Protein AF-A0A4W5LBJ1-F1 (afdb_monomer)

pLDDT: mean 86.27, std 11.7, range [54.34, 98.5]

Foldseek 3Di:
DDDDCVVVVVVVVVVCVVVVVLDFDPDDPFAEEEQEDDEEAPQDPDDAPVRVVRVVVSVVVQVVVVVVRHRYDYDYDHPHDDDSVLVCLVVVLVCLVVDPDDPVVNVVSCVVSPRDPDDDDWDDDPPDPDTD

Sequence (132 aa):
MKYNPNEIEAKWQKYWAEHKTFAAKNDSDKPKHYVLDMFPYPSGAGLHVGHPLGYIASDVYSRYKRHQGFNVLHPMGYDSFGMRISAYAERLLQGLNDIDWSESIKESQRNWIGKSVGAMVDFRLQNSESSI

Nearest PDB structures (foldseek):
  3ziu-assembly2_B  TM=8.876E-01  e=4.913E-08  [Mycoplasma] mobile
  6q8b-assembly1_A  TM=7.500E-01  e=1.140E-06  Neisseria gonorrhoeae
  8wnj-assembly1_A  TM=5.934E-01  e=6.139E-04  Helicobacter pylori
  2p2c-assembly1_A  TM=4.344E-01  e=3.306E-01  Homo sapiens
  1vl6-assembly1_B  TM=3.004E-01  e=3.437E+00  Thermotoga maritima MSB8

Structure (mmCIF, N/CA/C/O backbone):
data_AF-A0A4W5LBJ1-F1
#
_entry.id   AF-A0A4W5LBJ1-F1
#
loop_
_atom_site.group_PDB
_atom_site.id
_atom_site.type_symbol
_atom_site.label_atom_id
_atom_site.label_alt_id
_atom_site.label_comp_id
_atom_site.label_asym_id
_atom_site.label_entity_id
_atom_site.label_seq_id
_atom_site.pdbx_PDB_ins_code
_atom_site.Cartn_x
_atom_site.Cartn_y
_atom_site.Cartn_z
_atom_site.occupancy
_atom_site.B_iso_or_equiv
_atom_site.auth_seq_id
_atom_site.auth_comp_id
_atom_site.auth_asym_id
_atom_site.auth_atom_id
_atom_site.pdbx_PDB_model_num
ATOM 1 N N . MET A 1 1 ? 12.929 -13.217 27.331 1.00 74.12 1 MET A N 1
ATOM 2 C CA . MET A 1 1 ? 11.845 -13.583 26.388 1.00 74.12 1 MET A CA 1
ATOM 3 C C . MET A 1 1 ? 12.296 -13.173 24.991 1.00 74.12 1 MET A C 1
ATOM 5 O O . MET A 1 1 ? 12.850 -12.087 24.878 1.00 74.12 1 MET A O 1
ATOM 9 N N . LYS A 1 2 ? 12.164 -14.024 23.965 1.00 88.44 2 LYS A N 1
ATOM 10 C CA . LYS A 1 2 ? 12.629 -13.721 22.596 1.00 88.44 2 LYS A CA 1
ATOM 11 C C . LYS A 1 2 ? 11.472 -13.121 21.788 1.00 88.44 2 LYS A C 1
ATOM 13 O O . LYS A 1 2 ? 10.362 -13.635 21.868 1.00 88.44 2 LYS A O 1
ATOM 18 N N . TYR A 1 3 ? 11.718 -12.037 21.055 1.00 93.88 3 TYR A N 1
ATOM 19 C CA . TYR A 1 3 ? 10.727 -11.418 20.169 1.00 93.88 3 TYR A CA 1
ATOM 20 C C . TYR A 1 3 ? 10.368 -12.369 19.015 1.00 93.88 3 TYR A C 1
ATOM 22 O O . TYR A 1 3 ? 11.268 -12.931 18.389 1.00 93.88 3 TYR A O 1
ATOM 30 N N . ASN A 1 4 ? 9.069 -12.554 18.755 1.00 94.56 4 ASN A N 1
ATOM 31 C CA . ASN A 1 4 ? 8.546 -13.404 17.683 1.00 94.56 4 ASN A CA 1
ATOM 32 C C . ASN A 1 4 ? 7.568 -12.601 16.798 1.00 94.56 4 ASN A C 1
ATOM 34 O O . ASN A 1 4 ? 6.380 -12.534 17.122 1.00 94.56 4 ASN A O 1
ATOM 38 N N . PRO A 1 5 ? 8.040 -11.968 15.706 1.00 95.25 5 PRO A N 1
ATOM 39 C CA . PRO A 1 5 ? 7.198 -11.122 14.858 1.00 95.25 5 PRO A CA 1
ATOM 40 C C . PRO A 1 5 ? 6.069 -11.910 14.192 1.00 95.25 5 PRO A C 1
ATOM 42 O O . PRO A 1 5 ? 4.941 -11.439 14.183 1.00 95.25 5 PRO A O 1
ATOM 45 N N . ASN A 1 6 ? 6.326 -13.143 13.743 1.00 94.81 6 ASN A N 1
ATOM 46 C CA . ASN A 1 6 ? 5.336 -13.957 13.028 1.00 94.81 6 ASN A CA 1
ATOM 47 C C . ASN A 1 6 ? 4.059 -14.185 13.850 1.00 94.81 6 ASN A C 1
ATOM 49 O O . ASN A 1 6 ? 2.947 -14.087 13.337 1.00 94.81 6 ASN A O 1
ATOM 53 N N . GLU A 1 7 ? 4.213 -14.474 15.141 1.00 95.69 7 GLU A N 1
ATOM 54 C CA . GLU A 1 7 ? 3.083 -14.696 16.046 1.00 95.69 7 GLU A CA 1
ATOM 55 C C . GLU A 1 7 ? 2.335 -13.391 16.354 1.00 95.69 7 GLU A C 1
ATOM 57 O O . GLU A 1 7 ? 1.102 -13.351 16.350 1.00 95.69 7 GLU A O 1
ATOM 62 N N . ILE A 1 8 ? 3.080 -12.308 16.589 1.00 96.56 8 ILE A N 1
ATOM 63 C CA . ILE A 1 8 ? 2.522 -10.991 16.911 1.00 96.56 8 ILE A CA 1
ATOM 64 C C . ILE A 1 8 ? 1.758 -10.422 15.710 1.00 96.56 8 ILE A C 1
ATOM 66 O O . ILE A 1 8 ? 0.623 -9.966 15.864 1.00 96.56 8 ILE A O 1
ATOM 70 N N . GLU A 1 9 ? 2.350 -10.471 14.519 1.00 97.12 9 GLU A N 1
ATOM 71 C CA . GLU A 1 9 ? 1.753 -9.991 13.274 1.00 97.12 9 GLU A CA 1
ATOM 72 C C . GLU A 1 9 ? 0.479 -10.766 12.944 1.00 97.12 9 GLU A C 1
ATOM 74 O O . GLU A 1 9 ? -0.569 -10.148 12.750 1.00 97.12 9 GLU A O 1
ATOM 79 N N . ALA A 1 10 ? 0.524 -12.103 12.983 1.00 97.56 10 ALA A N 1
ATOM 80 C CA . ALA A 1 10 ? -0.642 -12.940 12.710 1.00 97.56 10 ALA A CA 1
ATOM 81 C C . ALA A 1 10 ? -1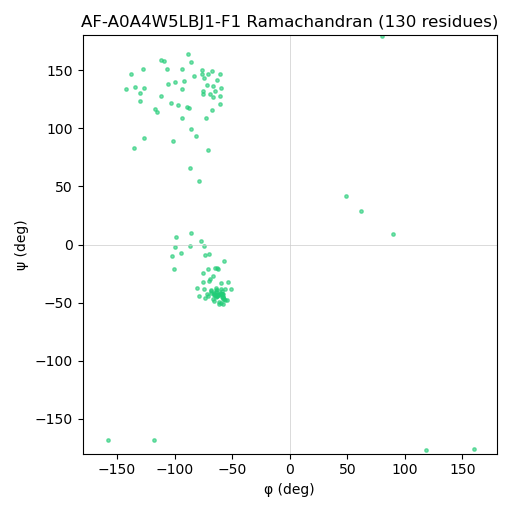.801 -12.649 13.678 1.00 97.56 10 ALA A C 1
ATOM 83 O O . ALA A 1 10 ? -2.956 -12.518 13.258 1.00 97.56 10 ALA A O 1
ATOM 84 N N . LYS A 1 11 ? -1.503 -12.489 14.975 1.00 98.00 11 LYS A N 1
ATOM 85 C CA . LYS A 1 11 ? -2.497 -12.137 15.998 1.00 98.00 11 LYS A CA 1
ATOM 86 C C . LYS A 1 11 ? -3.202 -10.818 15.674 1.00 98.00 11 LYS A C 1
ATOM 88 O O . LYS A 1 11 ? -4.433 -10.758 15.705 1.00 98.00 11 LYS A O 1
ATOM 93 N N . TRP A 1 12 ? -2.444 -9.759 15.396 1.00 98.12 12 TRP A N 1
ATOM 94 C CA . TRP A 1 12 ? -3.014 -8.427 15.183 1.00 98.12 12 TRP A CA 1
ATOM 95 C C . TRP A 1 12 ? -3.709 -8.288 13.831 1.00 98.12 12 TRP A C 1
ATOM 97 O O . TRP A 1 12 ? -4.788 -7.701 13.776 1.00 98.12 12 TRP A O 1
ATOM 107 N N . GLN A 1 13 ? -3.167 -8.889 12.769 1.00 97.56 13 GLN A N 1
ATOM 108 C CA . GLN A 1 13 ? -3.823 -8.941 11.460 1.00 97.56 13 GLN A CA 1
ATOM 109 C C . GLN A 1 13 ? -5.197 -9.614 11.555 1.00 97.56 13 GLN A C 1
ATOM 111 O O . GLN A 1 13 ? -6.182 -9.069 11.053 1.00 97.56 13 GLN A O 1
ATOM 116 N N . LYS A 1 14 ? -5.287 -10.745 12.271 1.00 98.19 14 LYS A N 1
ATOM 117 C CA . LYS A 1 14 ? -6.557 -11.432 12.534 1.00 98.19 14 LYS A CA 1
ATOM 118 C C . LYS A 1 14 ? -7.539 -10.537 13.290 1.00 98.19 14 LYS A C 1
ATOM 120 O O . LYS A 1 14 ? -8.671 -10.362 12.845 1.00 98.19 14 LYS A O 1
ATOM 125 N N . TYR A 1 15 ? -7.092 -9.925 14.387 1.00 98.50 15 TYR A N 1
ATOM 126 C CA . TYR A 1 15 ? -7.924 -9.016 15.176 1.00 98.50 15 TYR A CA 1
ATOM 127 C C . TYR A 1 15 ? -8.477 -7.863 14.323 1.00 98.50 15 TYR A C 1
ATOM 129 O O . TYR A 1 15 ? -9.680 -7.596 14.356 1.00 98.50 15 TYR A O 1
ATOM 137 N N . TRP A 1 16 ? -7.631 -7.206 13.520 1.00 98.19 16 TRP A N 1
ATOM 138 C CA . TRP A 1 16 ? -8.049 -6.081 12.679 1.00 98.19 16 TRP A CA 1
ATOM 139 C C . TRP A 1 16 ? -9.061 -6.478 11.605 1.00 98.19 16 TRP A C 1
ATOM 141 O O . TRP A 1 16 ? -9.985 -5.706 11.330 1.00 98.19 16 TRP A O 1
ATOM 151 N N . ALA A 1 17 ? -8.904 -7.667 11.017 1.00 97.06 17 ALA A N 1
ATOM 152 C CA . ALA A 1 17 ? -9.830 -8.199 10.025 1.00 97.06 17 ALA A CA 1
ATOM 153 C C . ALA A 1 17 ? -11.210 -8.486 10.640 1.00 97.06 17 ALA A C 1
ATOM 155 O O . ALA A 1 17 ? -12.223 -8.015 10.120 1.00 97.06 17 ALA A O 1
ATOM 156 N N . GLU A 1 18 ? -11.251 -9.184 11.779 1.00 98.38 18 GLU A N 1
ATOM 157 C CA . GLU A 1 18 ? -12.493 -9.531 12.487 1.00 98.38 18 GLU A CA 1
ATOM 158 C C . GLU A 1 18 ? -13.268 -8.286 12.937 1.00 98.38 18 GLU A C 1
ATOM 160 O O . GLU A 1 18 ? -14.483 -8.200 12.761 1.00 98.38 18 GLU A O 1
ATOM 165 N N . HIS A 1 19 ? -12.560 -7.282 13.457 1.00 98.06 19 HIS A N 1
ATOM 166 C CA . HIS A 1 19 ? -13.168 -6.058 13.985 1.00 98.06 19 HIS A CA 1
ATOM 167 C C . HIS A 1 19 ? -13.398 -4.988 12.916 1.00 98.06 19 HIS A C 1
ATOM 169 O O . HIS A 1 19 ? -13.896 -3.906 13.232 1.00 98.06 19 HIS A O 1
ATOM 175 N N . LYS A 1 20 ? -13.014 -5.253 11.658 1.00 97.00 20 LYS A N 1
ATOM 176 C CA . LYS A 1 20 ? -13.045 -4.274 10.563 1.00 97.00 20 LYS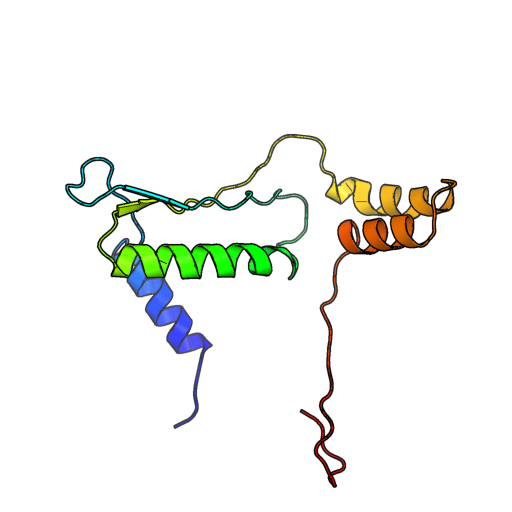 A CA 1
ATOM 177 C C . LYS A 1 20 ? -12.400 -2.943 10.977 1.00 97.00 20 LYS A C 1
ATOM 179 O O . LYS A 1 20 ? -12.919 -1.875 10.657 1.00 97.00 20 LYS A O 1
ATOM 184 N N . THR A 1 21 ? -11.273 -2.993 11.696 1.00 96.62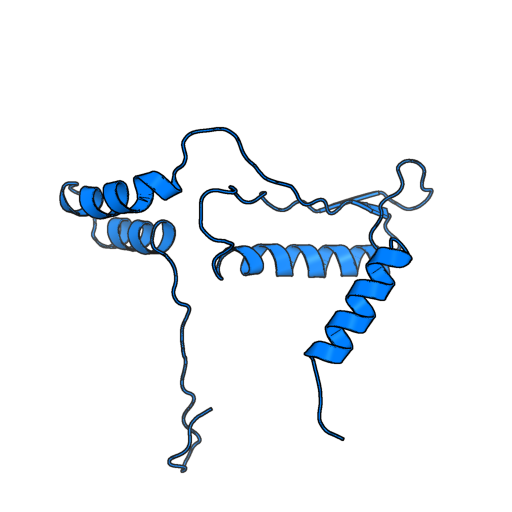 21 THR A N 1
ATOM 185 C CA . THR A 1 21 ? -10.635 -1.826 12.345 1.00 96.62 21 THR A CA 1
ATOM 186 C C . THR A 1 21 ? -10.382 -0.671 11.374 1.00 96.62 21 THR A C 1
ATOM 188 O O . THR A 1 21 ? -10.467 0.499 11.752 1.00 96.62 21 THR A O 1
ATOM 191 N N . PHE A 1 22 ? -10.106 -0.994 10.108 1.00 96.75 22 PHE A N 1
ATOM 192 C CA . PHE A 1 22 ? -9.820 -0.014 9.067 1.00 96.75 22 PHE A CA 1
ATOM 193 C C . PHE A 1 22 ? -11.011 0.316 8.151 1.00 96.75 22 PHE A C 1
ATOM 195 O O . PHE A 1 22 ? -10.855 1.082 7.204 1.00 96.75 22 PHE A O 1
ATOM 202 N N . ALA A 1 23 ? -12.222 -0.173 8.422 1.00 96.38 23 ALA A N 1
ATOM 203 C CA . ALA A 1 23 ? -13.384 0.191 7.614 1.00 96.38 23 ALA A CA 1
ATOM 204 C C . ALA A 1 23 ? -13.726 1.684 7.771 1.00 96.38 23 ALA A C 1
ATOM 206 O O . ALA A 1 23 ? -13.888 2.186 8.885 1.00 96.38 23 ALA A O 1
ATOM 207 N N . ALA A 1 24 ? -13.835 2.390 6.645 1.00 95.81 24 ALA A N 1
ATOM 208 C CA . ALA A 1 24 ? -14.429 3.721 6.587 1.00 95.81 24 ALA A CA 1
ATOM 209 C C . ALA A 1 24 ? -15.955 3.589 6.502 1.00 95.81 24 ALA A C 1
ATOM 211 O O . ALA A 1 24 ? -16.465 2.659 5.874 1.00 95.81 24 ALA A O 1
ATOM 212 N N . LYS A 1 25 ? -16.693 4.510 7.124 1.00 94.75 25 LYS A N 1
ATOM 213 C CA . LYS A 1 25 ? -18.165 4.543 7.050 1.00 94.75 25 LYS A CA 1
ATOM 214 C C . LYS A 1 25 ? -18.616 5.677 6.134 1.00 94.75 25 LYS A C 1
ATOM 216 O O . LYS A 1 25 ? -18.063 6.768 6.222 1.00 94.75 25 LYS A O 1
ATOM 221 N N . ASN A 1 26 ? -19.621 5.443 5.292 1.00 93.12 26 ASN A N 1
ATOM 222 C CA . ASN A 1 26 ? -20.198 6.508 4.461 1.00 93.12 26 ASN A CA 1
ATOM 223 C C . ASN A 1 26 ? -20.898 7.567 5.326 1.00 93.12 26 ASN A C 1
ATOM 225 O O . ASN A 1 26 ? -20.667 8.763 5.141 1.00 93.12 26 ASN A O 1
ATOM 229 N N . ASP A 1 27 ? -21.645 7.098 6.328 1.00 93.62 27 ASP A N 1
ATOM 230 C CA . ASP A 1 27 ? -22.383 7.923 7.282 1.00 93.62 27 ASP A CA 1
ATOM 231 C C . ASP A 1 27 ? -21.598 8.005 8.598 1.00 93.62 27 ASP A C 1
ATOM 233 O O . ASP A 1 27 ? -21.711 7.155 9.485 1.00 93.62 27 ASP A O 1
ATOM 237 N N . SER A 1 28 ? -20.708 8.992 8.695 1.00 94.38 28 SER A N 1
ATOM 238 C CA . SER A 1 28 ? -19.916 9.254 9.897 1.00 94.38 28 SER A CA 1
ATOM 239 C C . SER A 1 28 ? -19.903 10.741 10.219 1.00 94.38 28 SER A C 1
ATOM 241 O O . SER A 1 28 ? -19.622 11.551 9.341 1.00 94.38 28 SER A O 1
ATOM 243 N N . ASP A 1 29 ? -20.097 11.069 11.497 1.00 96.25 29 ASP A N 1
ATOM 244 C CA . ASP A 1 29 ? -19.978 12.440 12.020 1.00 96.25 29 ASP A CA 1
ATOM 245 C C . ASP A 1 29 ? -18.519 12.920 12.116 1.00 96.25 29 ASP A C 1
ATOM 247 O O . ASP A 1 29 ? -18.242 14.085 12.395 1.00 96.25 29 ASP A O 1
ATOM 251 N N . LYS A 1 30 ? -17.557 12.014 11.903 1.00 96.88 30 LYS A N 1
ATOM 252 C CA . LYS A 1 30 ? -16.130 12.334 11.897 1.00 96.88 30 LYS A CA 1
ATOM 253 C C . LYS A 1 30 ? -15.744 13.041 10.595 1.00 96.88 30 LYS A C 1
ATOM 255 O O . LYS A 1 30 ? -16.243 12.670 9.528 1.00 96.88 30 LYS A O 1
ATOM 260 N N . PRO A 1 31 ? -14.775 13.972 10.631 1.00 97.62 31 PRO A N 1
ATOM 261 C CA . PRO A 1 31 ? -14.273 14.602 9.418 1.00 97.62 31 PRO A CA 1
ATOM 262 C C . PRO A 1 31 ? -13.689 13.552 8.463 1.00 97.62 31 PRO A C 1
ATOM 264 O O . PRO A 1 31 ? -12.953 12.650 8.877 1.00 97.62 31 PRO A O 1
ATOM 267 N N . LYS A 1 32 ? -14.035 13.661 7.176 1.00 97.81 32 LYS A N 1
ATOM 268 C CA . LYS A 1 32 ? -13.591 12.732 6.128 1.00 97.81 32 LYS A CA 1
ATOM 269 C C . LYS A 1 32 ? -12.127 12.986 5.772 1.00 97.81 32 LYS A C 1
ATOM 271 O O . LYS A 1 32 ? -11.683 14.132 5.713 1.00 97.81 32 LYS A O 1
ATOM 276 N N . HIS A 1 33 ? -11.390 11.921 5.486 1.00 97.75 33 HIS A N 1
ATOM 277 C CA . HIS A 1 33 ? -10.053 12.015 4.914 1.00 97.75 33 HIS A CA 1
ATOM 278 C C . HIS A 1 33 ? -9.841 10.892 3.902 1.00 97.75 33 HIS A C 1
ATOM 280 O O . HIS A 1 33 ? -10.176 9.745 4.188 1.00 97.75 33 HIS A O 1
ATOM 286 N N . TYR A 1 34 ? -9.298 11.214 2.731 1.00 97.88 34 TYR A N 1
ATOM 287 C CA . TYR A 1 34 ? -9.014 10.232 1.690 1.00 97.88 34 TYR A CA 1
ATOM 288 C C . TYR A 1 34 ? -7.507 10.195 1.447 1.00 97.88 34 TYR A C 1
ATOM 290 O O . TYR A 1 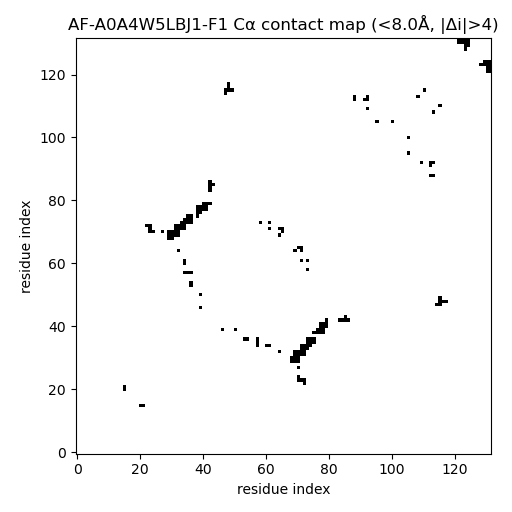34 ? -6.920 11.200 1.055 1.00 97.88 34 TYR A O 1
ATOM 298 N N . VAL A 1 35 ? -6.896 9.045 1.718 1.00 96.88 35 VAL A N 1
ATOM 299 C CA . VAL A 1 35 ? -5.496 8.756 1.403 1.00 96.88 35 VAL A CA 1
ATOM 300 C C . VAL A 1 35 ? -5.493 7.694 0.311 1.00 96.88 35 VAL A C 1
ATOM 302 O O . VAL A 1 35 ? -6.181 6.683 0.448 1.00 96.88 35 VAL A O 1
ATOM 305 N N . LEU A 1 36 ? -4.776 7.931 -0.785 1.00 96.00 36 LEU A N 1
ATOM 306 C CA . LEU A 1 36 ? -4.793 7.053 -1.951 1.00 96.00 36 LEU A CA 1
ATOM 307 C C . LEU A 1 36 ? -3.374 6.713 -2.389 1.00 96.00 36 LEU A C 1
ATOM 309 O O . LEU A 1 36 ? -2.552 7.603 -2.597 1.00 96.00 36 LEU A O 1
ATOM 313 N N . ASP A 1 37 ? -3.143 5.420 -2.576 1.00 92.69 37 ASP A N 1
ATOM 314 C CA . ASP A 1 37 ? -1.976 4.896 -3.265 1.00 92.69 37 ASP A CA 1
ATOM 315 C C . ASP A 1 37 ? -2.279 4.680 -4.743 1.00 92.69 37 ASP A C 1
ATOM 317 O O . ASP A 1 37 ? -3.402 4.344 -5.125 1.00 92.69 37 ASP A O 1
ATOM 321 N N . MET A 1 38 ? -1.249 4.792 -5.580 1.00 90.50 38 MET A N 1
ATOM 322 C CA . MET A 1 38 ? -1.343 4.276 -6.938 1.00 90.50 38 MET A CA 1
ATOM 323 C C . MET A 1 38 ? -1.424 2.746 -6.875 1.00 90.50 38 MET A C 1
ATOM 325 O O . MET A 1 38 ? -0.497 2.080 -6.396 1.00 90.50 38 MET A O 1
ATOM 329 N N . PHE A 1 39 ? -2.553 2.195 -7.324 1.00 89.56 39 PHE A N 1
ATOM 330 C CA . PHE A 1 39 ? -2.796 0.759 -7.268 1.00 89.56 39 PHE A CA 1
ATOM 331 C C . PHE A 1 39 ? -1.791 -0.008 -8.134 1.00 89.56 39 PHE A C 1
ATOM 333 O O . PHE A 1 39 ? -1.425 0.455 -9.215 1.00 89.56 39 PHE A O 1
ATOM 340 N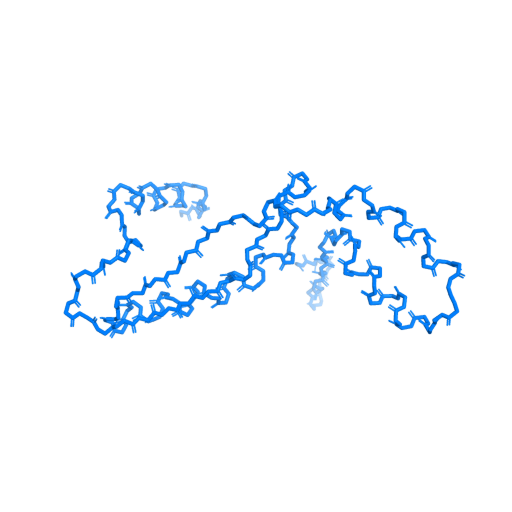 N . PRO A 1 40 ? -1.328 -1.179 -7.671 1.00 85.44 40 PRO A N 1
ATOM 341 C CA . PRO A 1 40 ? -0.388 -1.979 -8.431 1.00 85.44 40 PRO A CA 1
ATOM 342 C C . PRO A 1 40 ? -1.066 -2.613 -9.648 1.00 85.44 40 PRO A C 1
ATOM 344 O O . PRO A 1 40 ? -2.221 -3.047 -9.593 1.00 85.44 40 PRO A O 1
ATOM 347 N N . TYR A 1 41 ? -0.295 -2.760 -10.724 1.00 81.81 41 TYR A N 1
ATOM 348 C CA . TYR A 1 41 ? -0.660 -3.635 -11.832 1.00 81.81 41 TYR A CA 1
ATOM 349 C C . TYR A 1 41 ? -0.425 -5.100 -11.417 1.00 81.81 41 TYR A C 1
ATOM 351 O O . TYR A 1 41 ? 0.693 -5.428 -11.004 1.00 81.81 41 TYR A O 1
ATOM 359 N N . PRO A 1 42 ? -1.393 -6.026 -11.573 1.00 77.56 42 PRO A N 1
ATOM 360 C CA . PRO A 1 42 ? -1.221 -7.451 -11.275 1.00 77.56 42 PRO A CA 1
ATOM 361 C C . PRO A 1 42 ? -0.463 -8.151 -12.415 1.00 77.56 42 PRO A C 1
ATOM 363 O O . PRO A 1 42 ? -0.942 -9.086 -13.050 1.00 77.56 42 PRO A O 1
ATOM 366 N N . SER A 1 43 ? 0.712 -7.625 -12.749 1.00 65.44 43 SER A N 1
ATOM 367 C CA . SER A 1 43 ? 1.419 -7.938 -13.985 1.00 65.44 43 SER A CA 1
ATOM 368 C C . SER A 1 43 ? 2.548 -8.966 -13.775 1.00 65.44 43 SER A C 1
ATOM 370 O O . SER A 1 43 ? 2.923 -9.654 -14.721 1.00 65.44 43 SER A O 1
ATOM 372 N N . GLY A 1 44 ? 3.067 -9.146 -12.556 1.00 65.69 44 GLY A N 1
ATOM 373 C CA . GLY A 1 44 ? 4.179 -10.061 -12.248 1.00 65.69 44 GLY A CA 1
ATOM 374 C C . GLY A 1 44 ? 3.836 -11.205 -11.284 1.00 65.69 44 GLY A C 1
ATOM 375 O O . GLY A 1 44 ? 2.680 -11.427 -10.947 1.00 65.69 44 GLY A O 1
ATOM 376 N N . ALA A 1 45 ? 4.871 -11.903 -10.795 1.00 64.50 45 ALA A N 1
ATOM 377 C CA . ALA A 1 45 ? 4.755 -12.957 -9.772 1.00 64.50 45 ALA A CA 1
ATOM 378 C C . ALA A 1 45 ? 4.391 -12.429 -8.364 1.00 64.50 45 ALA A C 1
ATOM 380 O O . ALA A 1 45 ? 4.145 -13.216 -7.454 1.00 64.50 45 ALA A O 1
ATOM 381 N N . GLY A 1 46 ? 4.383 -11.106 -8.174 1.00 68.62 46 GLY A N 1
ATOM 382 C CA . GLY A 1 46 ? 4.098 -10.437 -6.908 1.00 68.62 46 GLY A CA 1
ATOM 383 C C . GLY A 1 46 ? 4.635 -9.004 -6.886 1.00 68.62 46 GLY A C 1
ATOM 384 O O . GLY A 1 46 ? 5.174 -8.516 -7.882 1.00 68.62 46 GLY A O 1
ATOM 385 N N . LEU A 1 47 ? 4.496 -8.334 -5.741 1.00 71.06 47 LEU A N 1
ATOM 386 C CA . LEU A 1 47 ? 5.075 -7.010 -5.504 1.00 71.06 47 LEU A CA 1
ATOM 387 C C . LEU A 1 47 ? 6.603 -7.114 -5.355 1.00 71.06 47 LEU A C 1
ATOM 389 O O . LEU A 1 47 ? 7.099 -7.988 -4.650 1.00 71.06 47 LEU A O 1
ATOM 393 N N . HIS A 1 48 ? 7.354 -6.196 -5.970 1.00 73.06 48 HIS A N 1
ATOM 394 C CA . HIS A 1 48 ? 8.763 -5.953 -5.616 1.00 73.06 48 HIS A CA 1
ATOM 395 C C . HIS A 1 48 ? 8.882 -4.910 -4.493 1.00 73.06 48 HIS A C 1
ATOM 397 O O . HIS A 1 48 ? 7.948 -4.138 -4.268 1.00 73.06 48 HIS A O 1
ATOM 403 N N . VAL A 1 49 ? 10.057 -4.827 -3.854 1.00 70.25 49 VAL A N 1
ATOM 404 C CA . VAL A 1 49 ? 10.362 -3.957 -2.691 1.00 70.25 49 VAL A CA 1
ATOM 405 C C . VAL A 1 49 ? 10.128 -2.454 -2.908 1.00 70.25 49 VAL A C 1
ATOM 407 O O . VAL A 1 49 ? 10.051 -1.699 -1.947 1.00 70.25 49 VAL A O 1
ATOM 410 N N . GLY A 1 50 ? 9.960 -2.016 -4.157 1.00 73.75 50 GLY A N 1
ATOM 411 C CA . GLY A 1 50 ? 9.631 -0.626 -4.486 1.00 73.75 50 GLY A CA 1
ATOM 412 C C . GLY A 1 50 ? 8.171 -0.260 -4.199 1.00 73.75 50 GLY A C 1
ATOM 413 O O . GLY A 1 50 ? 7.898 0.866 -3.802 1.00 73.75 50 GLY A O 1
ATOM 414 N N . HIS A 1 51 ? 7.237 -1.207 -4.329 1.00 79.50 51 HIS A N 1
ATOM 415 C CA . HIS A 1 51 ? 5.821 -0.973 -4.024 1.00 79.50 51 HIS A CA 1
ATOM 416 C C . HIS A 1 51 ? 5.567 -0.588 -2.555 1.00 79.50 51 HIS A C 1
ATOM 418 O O . HIS A 1 51 ? 4.935 0.443 -2.320 1.00 79.50 51 HIS A O 1
ATOM 424 N N . PRO A 1 52 ? 6.063 -1.343 -1.547 1.00 82.56 52 PRO A N 1
ATOM 425 C CA . PRO A 1 52 ? 5.795 -1.011 -0.152 1.00 82.56 52 PRO A CA 1
ATOM 426 C C . PRO A 1 52 ? 6.414 0.319 0.285 1.00 82.56 52 PRO A C 1
ATOM 428 O O . PRO A 1 52 ? 5.922 0.896 1.246 1.00 82.56 52 PRO A O 1
ATOM 431 N N . LEU A 1 53 ? 7.431 0.850 -0.408 1.00 80.94 53 LEU A N 1
ATOM 432 C CA . LEU A 1 53 ? 8.026 2.143 -0.053 1.00 80.94 53 LEU A CA 1
ATOM 433 C C . LEU A 1 53 ? 6.979 3.269 -0.053 1.00 80.94 53 LEU A C 1
ATOM 435 O O . LEU A 1 53 ? 6.897 4.035 0.905 1.00 80.94 53 LEU A O 1
ATOM 439 N N . GLY A 1 54 ? 6.153 3.339 -1.103 1.00 79.56 54 GLY A N 1
ATOM 440 C CA . GLY A 1 54 ? 5.050 4.299 -1.176 1.00 79.56 54 GLY A CA 1
ATOM 441 C C . GLY A 1 54 ? 3.920 3.956 -0.203 1.00 79.56 54 GLY A C 1
ATOM 442 O O . GLY A 1 54 ? 3.444 4.826 0.524 1.00 79.56 54 GLY A O 1
ATOM 443 N N . TYR A 1 55 ? 3.548 2.675 -0.133 1.00 91.44 55 TYR A N 1
ATOM 444 C CA . TYR A 1 55 ? 2.387 2.221 0.643 1.00 91.44 55 TYR A CA 1
ATOM 445 C C . TYR A 1 55 ? 2.589 2.337 2.161 1.00 91.44 55 TYR A C 1
ATOM 447 O O . TYR A 1 55 ? 1.638 2.551 2.907 1.00 91.44 55 TYR A O 1
ATOM 455 N N . ILE A 1 56 ? 3.829 2.227 2.649 1.00 91.25 56 ILE A N 1
ATOM 456 C CA . ILE A 1 56 ? 4.140 2.427 4.071 1.00 91.25 56 ILE A CA 1
ATOM 457 C C . ILE A 1 56 ? 3.937 3.895 4.457 1.00 91.25 56 ILE A C 1
ATOM 459 O O . ILE A 1 56 ? 3.374 4.179 5.513 1.00 91.25 56 ILE A O 1
ATOM 463 N N . ALA A 1 57 ? 4.363 4.839 3.612 1.00 89.88 57 ALA A N 1
ATOM 464 C CA . ALA A 1 57 ? 4.211 6.263 3.899 1.00 89.88 57 ALA A CA 1
ATOM 465 C C . ALA A 1 57 ? 2.729 6.665 3.997 1.00 89.88 57 ALA A C 1
ATOM 467 O O . ALA A 1 57 ? 2.330 7.364 4.935 1.00 89.88 57 ALA A O 1
ATOM 468 N N . SER A 1 58 ? 1.902 6.185 3.066 1.00 94.12 58 SER A N 1
ATOM 469 C CA . SER A 1 58 ? 0.459 6.425 3.078 1.00 94.12 58 SER A CA 1
ATOM 470 C C . SER A 1 58 ? -0.248 5.706 4.233 1.00 94.12 58 SER A C 1
ATOM 472 O O . SER A 1 58 ? -1.101 6.321 4.872 1.00 94.12 58 SER A O 1
ATOM 474 N N . ASP A 1 59 ? 0.131 4.472 4.592 1.00 96.81 59 ASP A N 1
ATOM 475 C CA . ASP A 1 59 ? -0.422 3.755 5.756 1.00 96.81 59 ASP A CA 1
ATOM 476 C C . ASP A 1 59 ? -0.103 4.475 7.077 1.00 96.81 59 ASP A C 1
ATOM 478 O O . ASP A 1 59 ? -0.999 4.693 7.900 1.00 96.81 59 ASP A O 1
ATOM 482 N N . VAL A 1 60 ? 1.139 4.938 7.264 1.00 95.50 60 VAL A N 1
ATOM 483 C CA . VAL A 1 60 ? 1.535 5.739 8.437 1.00 95.50 60 VAL A CA 1
ATOM 484 C C . VAL A 1 60 ? 0.679 7.001 8.540 1.00 95.50 60 VAL A C 1
ATOM 486 O O . VAL A 1 60 ? 0.129 7.296 9.607 1.00 95.50 60 VAL A O 1
ATOM 489 N N . TYR A 1 61 ? 0.507 7.727 7.435 1.00 95.75 61 TYR A N 1
ATOM 490 C CA . TYR A 1 61 ? -0.304 8.942 7.413 1.00 95.75 61 TYR A CA 1
ATOM 491 C C . TYR A 1 61 ? -1.794 8.663 7.667 1.00 95.75 61 TYR A C 1
ATOM 493 O O . TYR A 1 61 ? -2.437 9.359 8.460 1.00 95.75 61 TYR A O 1
ATOM 501 N N . SER A 1 62 ? -2.338 7.600 7.073 1.00 97.69 62 SER A N 1
ATOM 502 C CA . SER A 1 62 ? -3.707 7.134 7.302 1.00 97.69 62 SER A CA 1
ATOM 503 C C . SER A 1 62 ? -3.956 6.805 8.771 1.00 97.69 62 SER A C 1
ATOM 505 O O . SER A 1 62 ? -4.961 7.233 9.348 1.00 97.69 62 SER A O 1
ATOM 507 N N . ARG A 1 63 ? -3.030 6.090 9.419 1.00 97.50 63 ARG A N 1
ATOM 508 C CA . ARG A 1 63 ? -3.103 5.778 10.854 1.00 97.50 63 ARG A CA 1
ATOM 509 C C . ARG A 1 63 ? -3.022 7.035 11.698 1.00 97.50 63 ARG A C 1
ATOM 511 O O . ARG A 1 63 ? -3.843 7.188 12.601 1.00 97.50 63 ARG A O 1
ATOM 518 N N . TYR A 1 64 ? -2.097 7.940 11.396 1.00 96.75 64 TYR A N 1
ATOM 519 C CA . TYR A 1 64 ? -1.994 9.231 12.071 1.00 96.75 64 TYR A CA 1
ATOM 520 C C . TYR A 1 64 ? -3.329 9.991 12.020 1.00 96.75 64 TYR A C 1
ATOM 522 O O . TYR A 1 64 ? -3.852 10.393 13.059 1.00 96.75 64 TYR A O 1
ATOM 530 N N . LYS A 1 65 ? -3.963 10.082 10.846 1.00 97.06 65 LYS A N 1
ATOM 531 C CA . LYS A 1 65 ? -5.268 10.740 10.682 1.00 97.06 65 LYS A CA 1
ATOM 532 C C . LYS A 1 65 ? -6.398 10.050 11.442 1.00 97.06 65 LYS A C 1
ATOM 534 O O . LYS A 1 65 ? -7.210 10.731 12.065 1.00 97.06 65 LYS A O 1
ATOM 539 N N . ARG A 1 66 ? -6.433 8.714 11.480 1.00 97.50 66 ARG A N 1
ATOM 540 C CA . ARG A 1 66 ? -7.398 7.977 12.319 1.00 97.50 66 ARG A CA 1
ATOM 541 C C . ARG A 1 66 ? -7.230 8.299 13.804 1.00 97.50 66 ARG A C 1
ATOM 543 O O . ARG A 1 66 ? -8.234 8.501 14.482 1.00 97.50 66 ARG A O 1
ATOM 550 N N . HIS A 1 67 ? -5.991 8.395 14.292 1.00 96.38 67 HIS A N 1
ATOM 551 C CA . HIS A 1 67 ? -5.706 8.778 15.682 1.00 96.38 67 HIS A CA 1
ATOM 552 C C . HIS A 1 67 ? -6.094 10.233 15.981 1.00 96.38 67 HIS A C 1
ATOM 554 O O . HIS A 1 67 ? -6.473 10.537 17.106 1.00 96.38 67 HIS A O 1
ATOM 560 N N . GLN A 1 68 ? -6.094 11.113 14.975 1.00 96.12 68 GLN A N 1
ATOM 561 C CA . GLN A 1 68 ? -6.654 12.467 15.073 1.00 96.12 68 GLN A CA 1
ATOM 562 C C . GLN A 1 68 ? -8.195 12.514 15.007 1.00 96.12 68 GLN A C 1
ATOM 564 O O . GLN A 1 68 ? -8.773 13.596 15.005 1.00 96.12 68 GLN A O 1
ATOM 569 N N . GLY A 1 69 ? -8.877 11.366 14.935 1.00 96.25 69 GLY A N 1
ATOM 570 C CA . GLY A 1 69 ? -10.339 11.289 14.948 1.00 96.25 69 GLY A CA 1
ATOM 571 C C . GLY A 1 69 ? -11.011 11.363 13.575 1.00 96.25 69 GLY A C 1
ATOM 572 O O . GLY A 1 69 ? -12.238 11.430 13.519 1.00 96.25 69 GLY A O 1
ATOM 573 N N . PHE A 1 70 ? -10.261 11.303 12.471 1.00 98.12 70 PHE A N 1
ATOM 574 C CA . PHE A 1 70 ? -10.835 11.316 11.121 1.00 98.12 70 PHE A CA 1
ATOM 575 C C . PHE A 1 70 ? -11.462 9.965 10.738 1.00 98.12 70 PHE A C 1
ATOM 577 O O . PHE A 1 70 ? -11.007 8.893 11.150 1.00 98.12 70 PHE A O 1
ATOM 584 N N . ASN A 1 71 ? -12.486 10.016 9.886 1.00 98.25 71 ASN A N 1
ATOM 585 C CA . ASN A 1 71 ? -12.983 8.870 9.131 1.00 98.25 71 ASN A CA 1
ATOM 586 C C . ASN A 1 71 ? -12.161 8.746 7.843 1.00 98.25 71 ASN A C 1
ATOM 588 O O . ASN A 1 71 ? -12.370 9.491 6.884 1.00 98.25 71 ASN A O 1
ATOM 592 N N . VAL A 1 72 ? -11.180 7.845 7.866 1.00 98.44 72 VAL A N 1
ATOM 593 C CA . VAL A 1 72 ? -10.181 7.719 6.801 1.00 98.44 72 VAL A CA 1
ATOM 594 C C . VAL A 1 72 ? -10.570 6.611 5.831 1.00 98.44 72 VAL A C 1
ATOM 596 O O . VAL A 1 72 ? -10.638 5.448 6.227 1.00 98.44 72 VAL A O 1
ATOM 599 N N . LEU A 1 73 ? -10.757 6.957 4.559 1.00 98.25 73 LEU A N 1
ATOM 600 C CA . LEU A 1 73 ? -10.777 6.004 3.455 1.00 98.25 73 LEU A CA 1
ATOM 601 C C . LEU A 1 73 ? -9.342 5.850 2.939 1.00 98.25 73 LEU A C 1
ATOM 603 O O . LEU A 1 73 ? -8.737 6.826 2.505 1.00 98.25 73 LEU A O 1
ATOM 607 N N . HIS A 1 74 ? -8.802 4.637 3.022 1.00 97.75 74 HIS A N 1
ATOM 608 C CA . HIS A 1 74 ? -7.491 4.266 2.478 1.00 97.75 74 HIS A CA 1
ATOM 609 C C . HIS A 1 74 ? -7.651 2.922 1.758 1.00 97.75 74 HIS A C 1
ATOM 611 O O . HIS A 1 74 ? -7.531 1.869 2.385 1.00 97.75 74 HIS A O 1
ATOM 617 N N . PRO A 1 75 ? -8.118 2.946 0.498 1.00 96.38 75 PRO A N 1
ATOM 618 C CA . PRO A 1 75 ? -8.454 1.754 -0.253 1.00 96.38 75 PRO A CA 1
ATOM 619 C C . PRO A 1 75 ? -7.215 1.195 -0.947 1.00 96.38 75 PRO A C 1
ATOM 621 O O . PRO A 1 75 ? -6.278 1.922 -1.262 1.00 96.38 75 PRO A O 1
ATOM 624 N N . MET A 1 76 ? -7.274 -0.095 -1.251 1.00 93.44 76 MET A N 1
ATOM 625 C CA . MET A 1 76 ? -6.342 -0.772 -2.144 1.00 93.44 76 MET A CA 1
ATOM 626 C C . MET A 1 76 ? -7.139 -1.507 -3.218 1.00 93.44 76 MET A C 1
ATOM 628 O O . MET A 1 76 ? -8.274 -1.928 -2.984 1.00 93.44 76 MET A O 1
ATOM 632 N N . GLY A 1 77 ? -6.542 -1.659 -4.393 1.00 91.38 77 GLY A N 1
ATOM 633 C CA . GLY A 1 77 ? -7.143 -2.332 -5.537 1.00 91.38 77 GLY A CA 1
ATOM 634 C C . GLY A 1 77 ? -6.080 -2.818 -6.513 1.00 91.38 77 GLY A C 1
ATOM 635 O O . GLY A 1 77 ? -4.894 -2.816 -6.190 1.00 91.38 77 GLY A O 1
ATOM 636 N N . TYR A 1 78 ? -6.510 -3.220 -7.706 1.00 87.94 78 TYR A N 1
ATOM 637 C CA . TYR A 1 78 ? -5.623 -3.658 -8.781 1.00 87.94 78 TYR A CA 1
ATOM 638 C C . TYR A 1 78 ? -5.984 -2.940 -10.071 1.00 87.94 78 TYR A C 1
ATOM 640 O O . TYR A 1 78 ? -7.116 -3.066 -10.548 1.00 87.94 78 TYR A O 1
ATOM 648 N N . ASP A 1 79 ? -5.016 -2.251 -10.668 1.00 86.38 79 ASP A N 1
ATOM 649 C CA . ASP A 1 79 ? -5.180 -1.732 -12.022 1.00 86.38 79 ASP A CA 1
ATOM 650 C C . ASP A 1 79 ? -4.900 -2.860 -13.022 1.00 86.38 79 ASP A C 1
ATOM 652 O O . ASP A 1 79 ? -3.757 -3.205 -13.311 1.00 86.38 79 ASP A O 1
ATOM 656 N N . SER A 1 80 ? -5.963 -3.546 -13.439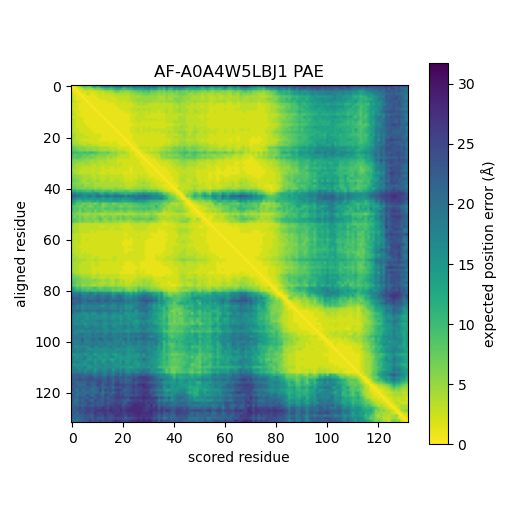 1.00 82.62 80 SER A N 1
ATOM 657 C CA . SER A 1 80 ? -5.860 -4.880 -14.048 1.00 82.62 80 SER A CA 1
ATOM 658 C C . SER A 1 80 ? -6.000 -4.893 -15.569 1.00 82.62 80 SER A C 1
ATOM 660 O O . SER A 1 80 ? -5.769 -5.931 -16.189 1.00 82.62 80 SER A O 1
ATOM 662 N N . PHE A 1 81 ? -6.393 -3.774 -16.177 1.00 77.31 81 PHE A N 1
ATOM 663 C CA . PHE A 1 81 ? -6.617 -3.677 -17.618 1.00 77.31 81 PHE A CA 1
ATOM 664 C C . PHE A 1 81 ? -5.493 -2.889 -18.297 1.00 77.31 81 PHE A C 1
ATOM 666 O O . PHE A 1 81 ? -4.873 -2.020 -17.699 1.00 77.31 81 PHE A O 1
ATOM 673 N N . GLY A 1 82 ? -5.226 -3.201 -19.566 1.00 73.38 82 GLY A N 1
ATOM 674 C CA . GLY A 1 82 ? -4.134 -2.606 -20.340 1.00 73.3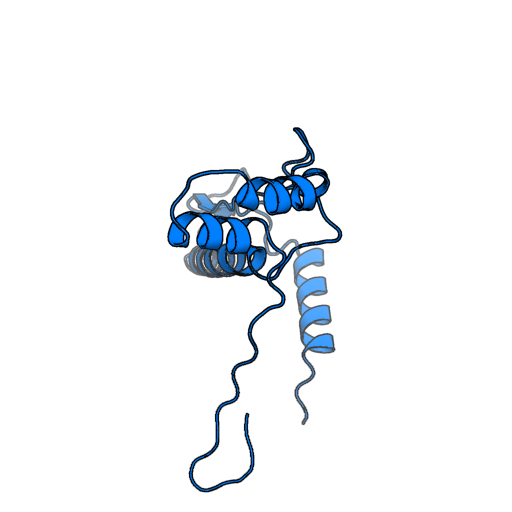8 82 GLY A CA 1
ATOM 675 C C . GLY A 1 82 ? -3.107 -3.638 -20.804 1.00 73.38 82 GLY A C 1
ATOM 676 O O . GLY A 1 82 ? -3.268 -4.846 -20.614 1.00 73.38 82 GLY A O 1
ATOM 677 N N . MET A 1 83 ? -2.048 -3.171 -21.467 1.00 68.19 83 MET A N 1
ATOM 678 C CA . MET A 1 83 ? -0.959 -4.055 -21.885 1.00 68.19 83 MET A CA 1
ATOM 679 C C . MET A 1 83 ? -0.230 -4.600 -20.655 1.00 68.19 83 MET A C 1
ATOM 681 O O . MET A 1 83 ? 0.095 -3.853 -19.736 1.00 68.19 83 MET A O 1
ATOM 685 N N . ARG A 1 84 ? 0.087 -5.901 -20.655 1.00 65.56 84 ARG A N 1
ATOM 686 C CA . ARG A 1 84 ? 0.912 -6.519 -19.607 1.00 65.56 84 ARG A CA 1
ATOM 687 C C . ARG A 1 84 ? 2.360 -6.051 -19.742 1.00 65.56 84 ARG A C 1
ATOM 689 O O . ARG A 1 84 ? 3.178 -6.763 -20.311 1.00 65.56 84 ARG A O 1
ATOM 696 N N . ILE A 1 85 ? 2.669 -4.859 -19.231 1.00 67.75 85 ILE A N 1
ATOM 697 C CA . ILE A 1 85 ? 4.007 -4.240 -19.291 1.00 67.75 85 ILE A CA 1
ATOM 6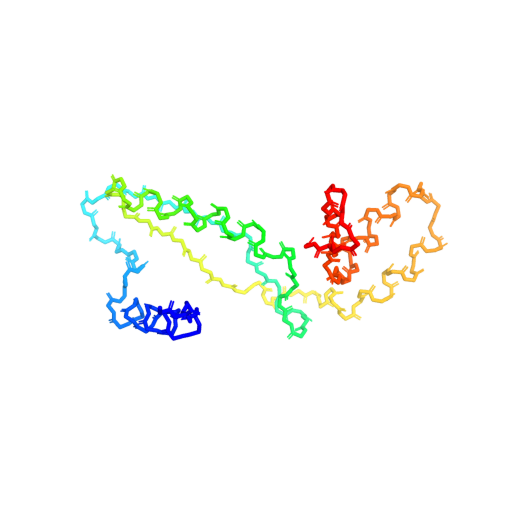98 C C . ILE A 1 85 ? 5.086 -5.210 -18.788 1.00 67.75 85 ILE A C 1
ATOM 700 O O . ILE A 1 85 ? 6.144 -5.321 -19.397 1.00 67.75 85 ILE A O 1
ATOM 704 N N . SER A 1 86 ? 4.785 -5.996 -17.753 1.00 64.94 86 SER A N 1
ATOM 705 C CA . SER A 1 86 ? 5.654 -7.058 -17.232 1.00 64.94 86 SER A CA 1
ATOM 706 C C . SER A 1 86 ? 6.062 -8.118 -18.261 1.00 64.94 86 SER A C 1
ATOM 708 O O . SER A 1 86 ? 7.207 -8.555 -18.251 1.00 64.94 86 SER A O 1
ATOM 710 N N . ALA A 1 87 ? 5.162 -8.519 -19.165 1.00 70.00 87 ALA A N 1
ATOM 711 C CA . ALA A 1 87 ? 5.447 -9.485 -20.225 1.00 70.00 87 ALA A CA 1
ATOM 712 C C . ALA A 1 87 ? 6.363 -8.892 -21.306 1.00 70.00 87 ALA A C 1
ATOM 714 O O . ALA A 1 87 ? 7.019 -9.626 -22.036 1.00 70.00 87 ALA A O 1
ATOM 715 N N . TYR A 1 88 ? 6.422 -7.561 -21.391 1.00 74.75 88 TYR A N 1
ATOM 716 C CA . TYR A 1 88 ? 7.301 -6.829 -22.296 1.00 74.75 88 TYR A CA 1
ATOM 717 C C . TYR A 1 88 ? 8.564 -6.302 -21.606 1.00 74.75 88 TYR A C 1
ATOM 719 O O . TYR A 1 88 ? 9.405 -5.727 -22.290 1.00 74.75 88 TYR A O 1
ATOM 727 N N . ALA A 1 89 ? 8.733 -6.502 -20.294 1.00 78.75 89 ALA A N 1
ATOM 728 C CA . ALA A 1 89 ? 9.839 -5.927 -19.530 1.00 78.75 89 ALA A CA 1
ATOM 729 C C . ALA A 1 89 ? 11.211 -6.335 -20.091 1.00 78.75 89 ALA A C 1
ATOM 731 O O . ALA A 1 89 ? 12.061 -5.475 -20.300 1.00 78.75 89 ALA A O 1
ATOM 732 N N . GLU A 1 90 ? 11.410 -7.616 -20.422 1.00 82.00 90 GLU A N 1
ATOM 733 C CA . GLU A 1 90 ? 12.662 -8.097 -21.030 1.00 82.00 90 GLU A CA 1
ATOM 734 C C . GLU A 1 90 ? 12.917 -7.469 -22.402 1.00 82.00 90 GLU A C 1
ATOM 736 O O . GLU A 1 90 ? 14.024 -7.013 -22.682 1.00 82.00 90 GLU A O 1
ATOM 741 N N . ARG A 1 91 ? 11.878 -7.375 -23.239 1.00 85.00 91 ARG A N 1
ATOM 742 C CA . ARG A 1 91 ? 11.976 -6.739 -24.557 1.00 85.00 91 ARG A CA 1
ATOM 743 C C . ARG A 1 91 ? 12.299 -5.248 -24.441 1.00 85.00 91 ARG A C 1
ATOM 745 O O . ARG A 1 91 ? 13.096 -4.743 -25.224 1.00 85.00 91 ARG A O 1
ATOM 752 N N . LEU A 1 92 ? 11.692 -4.547 -23.483 1.00 86.75 92 LEU A N 1
ATOM 753 C CA . LEU A 1 92 ? 11.974 -3.135 -23.223 1.00 86.75 92 LEU A CA 1
ATOM 754 C C . LEU A 1 92 ? 13.416 -2.943 -22.741 1.00 86.75 92 LEU A C 1
ATOM 756 O O . LEU A 1 92 ? 14.098 -2.059 -23.247 1.00 86.75 92 LEU A O 1
ATOM 760 N N . LEU A 1 93 ? 13.900 -3.794 -21.828 1.00 87.44 93 LEU A N 1
ATOM 761 C CA . LEU A 1 93 ? 15.285 -3.765 -21.347 1.00 87.44 93 LEU A CA 1
ATOM 762 C C . LEU A 1 93 ? 16.292 -4.018 -22.473 1.00 87.44 93 LEU A C 1
ATOM 764 O O . LEU A 1 93 ? 17.286 -3.304 -22.558 1.00 87.44 93 LEU A O 1
ATOM 768 N N . GLN A 1 94 ? 16.031 -4.996 -23.345 1.00 89.25 94 GLN A N 1
ATOM 769 C CA . GLN A 1 94 ? 16.875 -5.258 -24.515 1.00 89.25 94 GLN A CA 1
ATOM 770 C C . GLN A 1 94 ? 16.875 -4.068 -25.481 1.00 89.25 94 GLN A C 1
ATOM 772 O O . GLN A 1 94 ? 17.942 -3.644 -25.915 1.00 89.25 94 GLN A O 1
ATOM 777 N N . GLY A 1 95 ? 15.705 -3.475 -25.739 1.00 90.81 95 GLY A N 1
ATOM 778 C CA . GLY A 1 95 ? 15.568 -2.317 -26.624 1.00 90.81 95 GLY A CA 1
ATOM 779 C C . GLY A 1 95 ? 16.303 -1.058 -26.147 1.00 90.81 95 GLY A C 1
ATOM 780 O O . GLY A 1 95 ? 16.619 -0.204 -26.970 1.00 90.81 95 GLY A O 1
ATOM 781 N N . LEU A 1 96 ? 16.643 -0.937 -24.854 1.00 91.06 96 LEU A N 1
ATOM 782 C CA . LEU A 1 96 ? 17.472 0.175 -24.356 1.00 91.06 96 LEU A CA 1
ATOM 783 C C . LEU A 1 96 ? 18.886 0.189 -24.966 1.00 91.06 96 LEU A C 1
ATOM 785 O O . LEU A 1 96 ? 19.537 1.236 -24.960 1.00 91.06 96 LEU A O 1
ATOM 789 N N . ASN A 1 97 ? 19.367 -0.945 -25.481 1.00 89.62 97 ASN A N 1
ATOM 790 C CA . ASN A 1 97 ? 20.675 -1.029 -26.132 1.00 89.62 97 ASN A CA 1
ATOM 791 C C . ASN A 1 97 ? 20.669 -0.422 -27.541 1.00 89.62 97 ASN A C 1
ATOM 793 O O . ASN A 1 97 ? 21.710 0.038 -28.000 1.00 89.62 97 ASN A O 1
ATOM 797 N N . ASP A 1 98 ? 19.503 -0.371 -28.187 1.00 94.19 98 ASP A N 1
ATOM 798 C CA . ASP A 1 98 ? 19.363 0.054 -29.584 1.00 94.19 98 ASP A CA 1
ATOM 799 C C . ASP A 1 98 ? 19.012 1.546 -29.728 1.00 94.19 98 ASP A C 1
ATOM 801 O O . ASP A 1 98 ? 18.976 2.077 -30.838 1.00 94.19 98 ASP A O 1
ATOM 805 N N . ILE A 1 99 ? 18.731 2.238 -28.617 1.00 92.25 99 ILE A N 1
ATOM 806 C CA . ILE A 1 99 ? 18.333 3.653 -28.606 1.00 92.25 99 ILE A CA 1
ATOM 807 C C . ILE A 1 99 ? 19.503 4.578 -28.259 1.00 92.25 99 ILE A C 1
ATOM 809 O O . ILE A 1 99 ? 20.294 4.310 -27.350 1.00 92.25 99 ILE A O 1
ATOM 813 N N . ASP A 1 100 ? 19.579 5.719 -28.943 1.00 94.25 100 ASP A N 1
ATOM 814 C CA . ASP A 1 100 ? 20.607 6.742 -28.721 1.00 94.25 100 ASP A CA 1
ATOM 815 C C . ASP A 1 100 ? 20.192 7.730 -27.616 1.00 94.25 100 ASP A C 1
ATOM 817 O O . ASP A 1 100 ? 19.871 8.895 -27.850 1.00 94.25 100 ASP A O 1
ATOM 821 N N . TRP A 1 101 ? 20.092 7.218 -26.388 1.00 94.00 101 TRP A N 1
ATOM 822 C CA . TRP A 1 101 ? 19.847 8.003 -25.172 1.00 94.00 101 TRP A CA 1
ATOM 823 C C . TRP A 1 101 ? 21.093 8.046 -24.292 1.00 94.00 101 TRP A C 1
ATOM 825 O O . TRP A 1 101 ? 21.930 7.144 -24.348 1.00 94.00 101 TRP A O 1
ATOM 835 N N . SER A 1 102 ? 21.185 9.051 -23.416 1.00 95.25 102 SER A N 1
ATOM 836 C CA . SER A 1 102 ? 22.270 9.113 -22.437 1.00 95.25 102 SER A CA 1
ATOM 837 C C . SER A 1 102 ? 22.246 7.900 -21.503 1.00 95.25 102 SER A C 1
ATOM 839 O O . SER A 1 102 ? 21.178 7.408 -21.121 1.00 95.25 102 SER A O 1
ATOM 841 N N . GLU A 1 103 ? 23.425 7.451 -21.067 1.00 91.88 103 GLU A N 1
ATOM 842 C CA . GLU A 1 103 ? 23.520 6.311 -20.145 1.00 91.88 103 GLU A CA 1
ATOM 843 C C . GLU A 1 103 ? 22.783 6.557 -18.825 1.00 91.88 103 GLU A C 1
ATOM 845 O O . GLU A 1 103 ? 22.156 5.641 -18.306 1.00 91.88 103 GLU A O 1
ATOM 850 N N . SER A 1 104 ? 22.736 7.802 -18.341 1.00 89.69 104 SER A N 1
ATOM 851 C CA . SER A 1 104 ? 21.955 8.171 -17.152 1.00 89.69 104 SER A CA 1
ATOM 852 C C . SER A 1 104 ? 20.453 7.892 -17.301 1.00 89.69 104 SER A C 1
ATOM 854 O O . SER A 1 104 ? 19.797 7.436 -16.358 1.00 89.69 104 SER A O 1
ATOM 856 N N . ILE A 1 105 ? 19.893 8.131 -18.491 1.00 89.88 105 ILE A N 1
ATOM 857 C CA . ILE A 1 105 ? 18.481 7.865 -18.783 1.00 89.88 105 ILE A CA 1
ATOM 858 C C . ILE A 1 105 ? 18.267 6.360 -18.925 1.00 89.88 105 ILE A C 1
ATOM 860 O O . ILE A 1 105 ? 17.340 5.820 -18.320 1.00 89.88 105 ILE A O 1
ATOM 864 N N . LYS A 1 106 ? 19.135 5.668 -19.671 1.00 89.94 106 LYS A N 1
ATOM 865 C CA . LYS A 1 106 ? 19.060 4.208 -19.821 1.00 89.94 106 LYS A CA 1
ATOM 866 C C . LYS A 1 106 ? 19.173 3.496 -18.475 1.00 89.94 106 LYS A C 1
ATOM 868 O O . LYS A 1 106 ? 18.426 2.558 -18.225 1.00 89.94 106 LYS A O 1
ATOM 873 N N . GLU A 1 107 ? 20.045 3.956 -17.586 1.00 85.31 107 GLU A N 1
ATOM 874 C CA . GLU A 1 107 ? 20.205 3.413 -16.238 1.00 85.31 107 GLU A CA 1
ATOM 875 C C . GLU A 1 107 ? 18.970 3.647 -15.366 1.00 85.31 107 GLU A C 1
ATOM 877 O O . GLU A 1 107 ? 18.483 2.714 -14.730 1.00 85.31 107 GLU A O 1
ATOM 882 N N . SER A 1 108 ? 18.385 4.845 -15.412 1.00 85.56 108 SER A N 1
ATOM 883 C CA . SER A 1 108 ? 17.123 5.130 -14.718 1.00 85.56 108 SER A CA 1
ATOM 884 C C . SER A 1 108 ? 15.991 4.212 -15.198 1.00 85.56 108 SER A C 1
ATOM 886 O O . SER A 1 108 ? 15.247 3.667 -14.384 1.00 85.56 108 SER A O 1
ATOM 888 N N . GLN A 1 109 ? 15.896 3.975 -16.510 1.00 87.25 109 GLN A N 1
ATOM 889 C CA . GLN A 1 109 ? 14.915 3.054 -17.092 1.00 87.25 109 GLN A CA 1
ATOM 890 C C . GLN A 1 109 ? 15.207 1.592 -16.735 1.00 87.25 109 GLN A C 1
ATOM 892 O O . GLN A 1 109 ? 14.283 0.859 -16.398 1.00 87.25 109 GLN A O 1
ATOM 897 N N . ARG A 1 110 ? 16.476 1.161 -16.724 1.00 85.81 110 ARG A N 1
ATOM 898 C CA . ARG A 1 110 ? 16.868 -0.178 -16.250 1.00 85.81 110 ARG A CA 1
ATOM 899 C C . ARG A 1 110 ? 16.470 -0.397 -14.795 1.00 85.81 110 ARG A C 1
ATOM 901 O O . ARG A 1 110 ? 15.935 -1.452 -14.482 1.00 85.81 110 ARG A O 1
ATOM 908 N N . ASN A 1 111 ? 16.674 0.593 -13.931 1.00 80.06 111 ASN A N 1
ATOM 909 C CA . ASN A 1 111 ? 16.298 0.514 -12.519 1.00 80.06 111 ASN A CA 1
ATOM 910 C C . ASN A 1 111 ? 14.778 0.528 -12.308 1.00 80.06 111 ASN A C 1
ATOM 912 O O . ASN A 1 111 ? 14.286 -0.080 -11.361 1.00 80.06 111 ASN A O 1
ATOM 916 N N . TRP A 1 112 ? 14.039 1.210 -13.186 1.00 74.81 112 TRP A N 1
ATOM 917 C CA . TRP A 1 112 ? 12.580 1.287 -13.131 1.00 74.81 112 TRP A CA 1
ATOM 918 C C . TRP A 1 112 ? 11.885 0.033 -13.691 1.00 74.81 112 TRP A C 1
ATOM 920 O O . TRP A 1 112 ? 10.947 -0.470 -13.079 1.00 74.81 112 TRP A O 1
ATOM 930 N N . ILE A 1 113 ? 12.349 -0.487 -14.835 1.00 78.12 113 ILE A N 1
ATOM 931 C CA . ILE A 1 113 ? 11.799 -1.687 -15.500 1.00 78.12 113 ILE A CA 1
ATOM 932 C C . ILE A 1 113 ? 12.332 -2.969 -14.849 1.00 78.12 113 ILE A C 1
ATOM 934 O O . ILE A 1 113 ? 11.629 -3.978 -14.749 1.00 78.1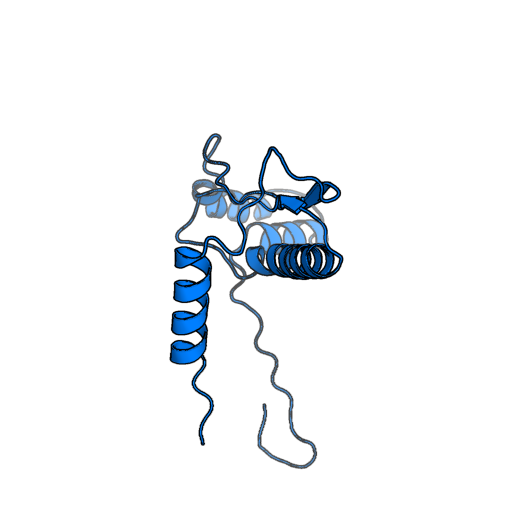2 113 ILE A O 1
ATOM 938 N N . GLY A 1 114 ? 13.602 -2.953 -14.452 1.00 67.50 114 GLY A N 1
ATOM 939 C CA . GLY A 1 114 ? 14.293 -4.084 -13.860 1.00 67.50 114 GLY A CA 1
ATOM 940 C C . GLY A 1 114 ? 13.736 -4.444 -12.487 1.00 67.50 114 GLY A C 1
ATOM 941 O O . GLY A 1 114 ? 13.266 -3.608 -11.718 1.00 67.50 114 GLY A O 1
ATOM 942 N N . LYS A 1 115 ? 13.812 -5.731 -12.146 1.00 64.06 115 LYS A N 1
ATOM 943 C CA . LYS A 1 115 ? 13.463 -6.202 -10.806 1.00 64.06 115 LYS A CA 1
ATOM 944 C C . LYS A 1 115 ? 14.560 -5.764 -9.838 1.00 64.06 115 LYS A C 1
ATOM 946 O O . LYS A 1 115 ? 15.658 -6.311 -9.873 1.00 64.06 115 LYS A O 1
ATOM 951 N N . SER A 1 116 ? 14.263 -4.805 -8.963 1.00 60.56 116 SER A N 1
ATOM 952 C CA . SER A 1 116 ? 15.136 -4.512 -7.823 1.00 60.56 116 SER A CA 1
ATOM 953 C C . SER A 1 116 ? 15.240 -5.759 -6.942 1.00 60.56 116 SER A C 1
ATOM 955 O O . SER A 1 116 ? 14.228 -6.259 -6.447 1.00 60.56 116 SER A O 1
ATOM 957 N N . VAL A 1 117 ? 16.460 -6.265 -6.757 1.00 61.59 117 VAL A N 1
ATOM 958 C CA . VAL A 1 117 ? 16.768 -7.413 -5.884 1.00 61.59 117 VAL A CA 1
ATOM 959 C C . VAL A 1 117 ? 16.998 -6.995 -4.425 1.00 61.59 117 VAL A C 1
ATOM 961 O O . VAL A 1 117 ? 17.418 -7.804 -3.604 1.00 61.59 117 VAL A O 1
ATOM 964 N N . GLY A 1 118 ? 16.693 -5.737 -4.093 1.00 59.59 118 GLY A N 1
ATOM 965 C CA . GLY A 1 118 ? 17.063 -5.124 -2.822 1.00 59.59 118 GLY A CA 1
ATOM 966 C C . GLY A 1 118 ? 18.517 -4.649 -2.812 1.00 59.59 118 GLY A C 1
ATOM 967 O O . GLY A 1 118 ? 19.245 -4.783 -3.794 1.00 59.59 118 GLY A O 1
ATOM 968 N N . ALA A 1 119 ? 18.925 -4.061 -1.693 1.00 62.12 119 ALA A N 1
ATOM 969 C CA . ALA A 1 119 ? 20.305 -3.689 -1.420 1.00 62.12 119 ALA A CA 1
ATOM 970 C C . ALA A 1 119 ? 20.704 -4.303 -0.078 1.00 62.12 119 ALA A C 1
ATOM 972 O O . ALA A 1 119 ? 19.938 -4.232 0.884 1.00 62.12 119 ALA A O 1
ATOM 973 N N . MET A 1 120 ? 21.888 -4.907 -0.027 1.00 54.34 120 MET A N 1
ATOM 974 C CA . MET A 1 120 ? 22.514 -5.352 1.212 1.00 54.34 120 MET A CA 1
ATOM 975 C C . MET A 1 120 ? 23.600 -4.339 1.552 1.00 54.34 120 MET A C 1
ATOM 977 O O . MET A 1 120 ? 24.469 -4.063 0.725 1.00 54.34 120 MET A O 1
ATOM 981 N N . VAL A 1 121 ? 23.501 -3.740 2.733 1.00 65.69 121 VAL A N 1
ATOM 982 C CA . VAL A 1 121 ? 24.481 -2.780 3.238 1.00 65.69 121 VAL A CA 1
ATOM 983 C C . VAL A 1 121 ? 25.113 -3.409 4.464 1.00 65.69 121 VAL A C 1
ATOM 985 O O . VAL A 1 121 ? 24.422 -3.621 5.452 1.00 65.69 121 VAL A O 1
ATOM 988 N N . ASP A 1 122 ? 26.403 -3.711 4.372 1.00 78.25 122 ASP A N 1
ATOM 989 C CA . ASP A 1 122 ? 27.201 -4.196 5.494 1.00 78.25 122 ASP A CA 1
ATOM 990 C C . ASP A 1 122 ? 27.779 -3.008 6.269 1.00 78.25 122 ASP A C 1
ATOM 992 O O . ASP A 1 122 ? 28.604 -2.246 5.750 1.00 78.25 122 ASP A O 1
ATOM 996 N N . PHE A 1 123 ? 27.400 -2.867 7.536 1.00 77.12 123 PHE A N 1
ATOM 997 C CA . PHE A 1 123 ? 28.012 -1.915 8.451 1.00 77.12 123 PHE A CA 1
ATOM 998 C C . PHE A 1 123 ? 29.128 -2.605 9.229 1.00 77.12 123 PHE A C 1
ATOM 1000 O O . PHE A 1 123 ? 28.889 -3.423 10.117 1.00 77.12 123 PHE A O 1
ATOM 1007 N N . ARG A 1 124 ? 30.382 -2.259 8.921 1.00 83.38 124 ARG A N 1
ATOM 1008 C CA . ARG A 1 124 ? 31.528 -2.739 9.705 1.00 83.38 124 ARG A CA 1
ATOM 1009 C C . ARG A 1 124 ? 31.532 -2.097 11.085 1.00 83.38 124 ARG A C 1
ATOM 1011 O O . ARG A 1 124 ? 31.485 -0.871 11.205 1.00 83.38 124 ARG A O 1
ATOM 1018 N N . LEU A 1 125 ? 31.652 -2.920 12.120 1.00 80.81 125 LEU A N 1
ATOM 1019 C CA . LEU A 1 125 ? 31.845 -2.436 13.479 1.00 80.81 125 LEU A CA 1
ATOM 1020 C C . LEU A 1 125 ? 33.285 -1.943 13.648 1.00 80.81 125 LEU A C 1
ATOM 1022 O O . LEU A 1 125 ? 34.245 -2.616 13.275 1.00 80.81 125 LEU A O 1
ATOM 1026 N N . GLN A 1 126 ? 33.445 -0.748 14.215 1.00 77.62 126 GLN A N 1
ATOM 1027 C CA . GLN A 1 126 ? 34.769 -0.182 14.449 1.00 77.62 126 GLN A CA 1
ATOM 1028 C C . GLN A 1 126 ? 35.573 -1.101 15.381 1.00 77.62 126 GLN A C 1
ATOM 1030 O O . GLN A 1 126 ? 35.106 -1.457 16.462 1.00 77.62 126 GLN A O 1
ATOM 1035 N N . ASN A 1 127 ? 36.787 -1.463 14.959 1.00 83.56 127 ASN A N 1
ATOM 1036 C CA . ASN A 1 127 ? 37.696 -2.374 15.668 1.00 83.56 127 ASN A CA 1
ATOM 1037 C C . ASN A 1 127 ? 37.162 -3.810 15.856 1.00 83.56 127 ASN A C 1
ATOM 1039 O O . ASN A 1 127 ? 37.527 -4.477 16.823 1.00 83.56 127 ASN A O 1
ATOM 1043 N N . SER A 1 128 ? 36.313 -4.299 14.949 1.00 80.69 128 SER A N 1
ATOM 1044 C CA . SER A 1 128 ? 35.863 -5.693 14.928 1.00 80.69 128 SER A CA 1
ATOM 1045 C C . SER A 1 128 ? 35.832 -6.236 13.499 1.00 80.69 128 SER A C 1
ATOM 1047 O O . SER A 1 128 ? 35.511 -5.514 12.560 1.00 80.69 128 SER A O 1
ATOM 1049 N N . GLU A 1 129 ? 36.117 -7.529 13.346 1.00 81.25 129 GLU A N 1
ATOM 1050 C CA . GLU A 1 129 ? 35.951 -8.267 12.081 1.00 81.25 129 GLU A CA 1
ATOM 1051 C C . GLU A 1 129 ? 34.472 -8.575 11.768 1.00 81.25 129 GLU A C 1
ATOM 1053 O O . GLU A 1 129 ? 34.153 -9.201 10.762 1.00 81.25 129 GLU A O 1
ATOM 1058 N N . SER A 1 130 ? 33.548 -8.177 12.647 1.00 67.69 130 SER A N 1
ATOM 1059 C CA . SER A 1 130 ? 32.110 -8.420 12.491 1.00 67.69 130 SER A CA 1
ATOM 1060 C C . SER A 1 130 ? 31.401 -7.257 11.781 1.00 67.69 130 SER A C 1
ATOM 1062 O O . SER A 1 130 ? 31.677 -6.088 12.066 1.00 67.69 130 SER A O 1
ATOM 1064 N N . SER A 1 131 ? 30.446 -7.578 10.903 1.00 72.25 131 SER A N 1
ATOM 1065 C CA . SER A 1 131 ? 29.488 -6.632 10.311 1.00 72.25 131 SER A CA 1
ATOM 1066 C C . SER A 1 131 ? 28.057 -6.892 10.798 1.00 72.25 131 SER A C 1
ATOM 1068 O O . SER A 1 131 ? 27.748 -7.976 11.301 1.00 72.25 131 SER A O 1
ATOM 1070 N N . ILE A 1 132 ? 27.210 -5.867 10.683 1.00 61.88 132 ILE A N 1
ATOM 1071 C CA . ILE A 1 132 ? 25.747 -5.909 10.861 1.00 61.88 132 ILE A CA 1
ATOM 1072 C C . ILE A 1 132 ? 25.047 -5.375 9.620 1.00 61.88 132 ILE A C 1
ATOM 1074 O O . ILE A 1 132 ? 25.617 -4.462 8.981 1.00 61.88 132 ILE A O 1
#

Radius of gyration: 20.98 Å; Cα contacts (8 Å, |Δi|>4): 98; chains: 1; bounding box: 60×29×56 Å

Solvent-accessible surface area (backbone atoms only — not comparable to full-atom values): 8408 Å² total; per-residue (Å²): 135,83,90,56,64,71,62,53,49,54,53,49,54,50,51,39,61,78,67,46,69,74,68,56,65,94,86,55,96,41,58,79,42,82,50,81,66,87,54,52,62,83,50,64,102,64,86,54,76,70,59,55,60,59,50,49,56,52,50,53,50,48,51,53,43,41,76,72,56,34,40,40,42,70,70,85,64,65,50,76,78,78,81,58,59,57,80,41,36,67,59,53,60,58,50,54,76,79,50,100,65,58,67,72,58,49,50,52,49,45,62,69,67,42,83,70,86,76,83,87,76,78,44,72,42,87,98,49,98,51,65,86

Mean predicted aligned error: 10.19 Å

Organism: NCBI:txid62062

InterPro domains:
  IPR001412 Aminoacyl-tRNA synthetase, class I, conserved site [PS00178] (42-52)
  IPR002300 Aminoacyl-tRNA synthetase, class Ia [PF00133] (11-94)
  IPR002302 Leucine-tRNA ligase [PTHR43740] (2-83)
  IPR014729 Rossmann-like alpha/beta/alpha sandwich fold [G3DSA:3.40.50.620] (30-83)
  IPR014729 Rossmann-like alpha/beta/alpha sandwich fold [G3DSA:3.40.50.620] (84-117)

Secondary structure (DSSP, 8-state):
----HHHHHHHHHHHHHHTTTT---SS-SSPEEE--PPPPPS-SSS--THHHHHHHHHHHHHHHHHHTT-EEE--------S--HHHHHHHHHHHTTTS---HHHHHHHHHHHS---------BPTTSS-B-